Protein AF-A0ABD6DD91-F1 (afdb_monomer)

Sequence (145 aa):
MSDDEKTAEELLSQSKN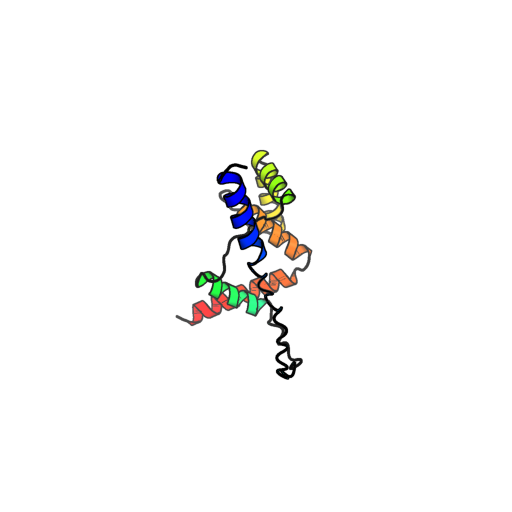QRRHNTDAPTTRDETDTDVDDTEETVDLAEAVAEVYDEIEAGETPSNLTLRDTDLAALFTGLERSGELAEIVEAAHNTLDRDGDPGSLTRATALRLLVRVGLGEVDESVIESAKDGKQQHLTKQASEF

Organism: NCBI:txid869891

Structure (mmCIF, N/CA/C/O backbone):
data_AF-A0ABD6DD91-F1
#
_entry.id   AF-A0ABD6DD91-F1
#
loop_
_atom_site.group_PDB
_atom_site.id
_atom_site.type_symbol
_atom_site.label_atom_id
_atom_site.label_alt_id
_atom_site.label_comp_id
_atom_site.label_asym_id
_atom_site.label_entity_id
_atom_site.label_seq_id
_atom_site.pdbx_PDB_ins_code
_atom_site.Cartn_x
_atom_site.Cartn_y
_atom_site.Cartn_z
_atom_site.occupancy
_atom_site.B_iso_or_equiv
_atom_site.auth_seq_id
_atom_site.auth_comp_id
_atom_site.auth_asym_id
_atom_site.auth_atom_id
_atom_site.pdbx_PDB_model_num
ATOM 1 N N . MET A 1 1 ? 64.409 -28.480 10.487 1.00 50.03 1 MET A N 1
ATOM 2 C CA . MET A 1 1 ? 63.130 -27.946 10.984 1.00 50.03 1 MET A CA 1
ATOM 3 C C . MET A 1 1 ? 63.427 -26.567 11.524 1.00 50.03 1 MET A C 1
ATOM 5 O O . MET A 1 1 ? 64.275 -26.458 12.403 1.00 50.03 1 MET A O 1
ATOM 9 N N . SER A 1 2 ? 62.879 -25.547 10.864 1.00 59.25 2 SER A N 1
ATOM 10 C CA . SER A 1 2 ? 63.072 -24.132 11.211 1.00 59.25 2 SER A CA 1
ATOM 11 C C . SER A 1 2 ? 62.195 -23.778 12.414 1.00 59.25 2 SER A C 1
ATOM 13 O O . SER A 1 2 ? 61.142 -24.392 12.592 1.00 59.25 2 SER A O 1
ATOM 15 N N . ASP A 1 3 ? 62.594 -22.792 13.215 1.00 60.03 3 ASP A N 1
ATOM 16 C CA . ASP A 1 3 ? 61.817 -22.312 14.370 1.00 60.03 3 ASP A CA 1
ATOM 17 C C . ASP A 1 3 ? 60.404 -21.822 13.978 1.00 60.03 3 ASP A C 1
ATOM 19 O O . ASP A 1 3 ? 59.466 -21.906 14.775 1.00 60.03 3 ASP A O 1
ATOM 23 N N . ASP A 1 4 ? 60.207 -21.433 12.714 1.00 61.69 4 ASP A N 1
ATOM 24 C CA . ASP A 1 4 ? 58.896 -21.064 12.160 1.00 61.69 4 ASP A CA 1
ATOM 25 C C . ASP A 1 4 ? 57.912 -22.247 12.098 1.00 61.69 4 ASP A C 1
ATOM 27 O O . ASP A 1 4 ? 56.711 -22.085 12.314 1.00 61.69 4 ASP A O 1
ATOM 31 N N . GLU A 1 5 ? 58.416 -23.459 11.849 1.00 59.94 5 GLU A N 1
ATOM 32 C CA . GLU A 1 5 ? 57.610 -24.684 11.740 1.00 59.94 5 GLU A CA 1
ATOM 33 C C . GLU A 1 5 ? 57.090 -25.115 13.119 1.00 59.94 5 GLU A C 1
ATOM 35 O O . GLU A 1 5 ? 55.916 -25.449 13.274 1.00 59.94 5 GLU A O 1
ATOM 40 N N . LYS A 1 6 ? 57.940 -24.995 14.149 1.00 60.16 6 LYS A N 1
ATOM 41 C CA . LYS A 1 6 ? 57.566 -25.230 15.552 1.00 60.16 6 LYS A CA 1
ATOM 42 C C . LYS A 1 6 ? 56.514 -24.239 16.043 1.00 60.16 6 LYS A C 1
ATOM 44 O O . LYS A 1 6 ? 55.582 -24.636 16.736 1.00 60.16 6 LYS A O 1
ATOM 49 N N . THR A 1 7 ? 56.639 -22.973 15.651 1.00 66.94 7 THR A N 1
ATOM 50 C CA . THR A 1 7 ? 55.714 -21.907 16.060 1.00 66.94 7 THR A CA 1
ATOM 51 C C . THR A 1 7 ? 54.324 -22.104 15.446 1.00 66.94 7 THR A C 1
ATOM 53 O O . THR A 1 7 ? 53.309 -21.933 16.122 1.00 66.94 7 THR A O 1
ATOM 56 N N . ALA A 1 8 ? 54.252 -22.528 14.181 1.00 65.56 8 ALA A N 1
ATOM 57 C CA . ALA A 1 8 ? 52.983 -22.828 13.519 1.00 65.56 8 ALA A CA 1
ATOM 58 C C . ALA A 1 8 ? 52.259 -24.031 14.154 1.00 65.56 8 ALA A C 1
ATOM 60 O O . ALA A 1 8 ? 51.039 -24.009 14.334 1.00 65.56 8 ALA A O 1
ATOM 61 N N . GLU A 1 9 ? 53.009 -25.067 14.529 1.00 62.28 9 GLU A N 1
ATOM 62 C CA . GLU A 1 9 ? 52.463 -26.273 15.155 1.00 62.28 9 GLU A CA 1
ATOM 63 C C . GLU A 1 9 ? 51.973 -26.003 16.591 1.00 62.28 9 GLU A C 1
ATOM 65 O O . GLU A 1 9 ? 50.916 -26.494 17.003 1.00 62.28 9 GLU A O 1
ATOM 70 N N . GLU A 1 10 ? 52.668 -25.126 17.320 1.00 63.00 10 GLU A N 1
ATOM 71 C CA . GLU A 1 10 ? 52.278 -24.673 18.656 1.00 63.00 10 GLU A CA 1
ATOM 72 C C . GLU A 1 10 ? 50.992 -23.821 18.621 1.00 63.00 10 GLU A C 1
ATOM 74 O O . GLU A 1 10 ? 50.064 -24.071 19.397 1.00 63.00 10 GLU A O 1
ATOM 79 N N . LEU A 1 11 ? 50.848 -22.913 17.648 1.00 65.44 11 LEU A N 1
ATOM 80 C CA . LEU A 1 11 ? 49.627 -22.112 17.461 1.00 65.44 11 LEU A CA 1
ATOM 81 C C . LEU A 1 11 ? 48.402 -22.973 17.108 1.00 65.44 11 LEU A C 1
ATOM 83 O O . LEU A 1 11 ? 47.327 -22.787 17.683 1.00 65.44 11 LEU A O 1
ATOM 87 N N . LEU A 1 12 ? 48.565 -23.972 16.235 1.00 63.31 12 LEU A N 1
ATOM 88 C CA . LEU A 1 12 ? 47.504 -24.929 15.883 1.00 63.31 12 LEU A CA 1
ATOM 89 C C . LEU A 1 12 ? 47.077 -25.802 17.074 1.00 63.31 12 LEU A C 1
ATOM 91 O O . LEU A 1 12 ? 45.910 -26.195 17.178 1.00 63.31 12 LEU A O 1
ATOM 95 N N . SER A 1 13 ? 48.006 -26.110 17.981 1.00 62.81 13 SER A N 1
ATOM 96 C CA . SER A 1 13 ? 47.713 -26.876 19.195 1.00 62.81 13 SER A CA 1
ATOM 97 C C . SER A 1 13 ? 46.951 -26.058 20.250 1.00 62.81 13 SER A C 1
ATOM 99 O O . SER A 1 13 ? 46.083 -26.609 20.935 1.00 62.81 13 SER A O 1
ATOM 101 N N . GLN A 1 14 ? 47.165 -24.737 20.315 1.00 60.81 14 GLN A N 1
ATOM 102 C CA . GLN A 1 14 ? 46.358 -23.838 21.150 1.00 60.81 14 GLN A CA 1
ATOM 103 C C . GLN A 1 14 ? 44.918 -23.714 20.633 1.00 60.81 14 GLN A C 1
ATOM 105 O O . GLN A 1 14 ? 43.976 -23.790 21.424 1.00 60.81 14 GLN A O 1
ATOM 110 N N . SER A 1 15 ? 44.717 -23.632 19.311 1.00 59.56 15 SER A N 1
ATOM 111 C CA . SER A 1 15 ? 43.374 -23.538 18.711 1.00 59.56 15 SER A CA 1
ATOM 112 C C . SER A 1 15 ? 42.523 -24.795 18.933 1.00 59.56 15 SER A C 1
ATOM 114 O O . SER A 1 15 ? 41.302 -24.709 19.034 1.00 59.56 15 SER A O 1
ATOM 116 N N . LYS A 1 16 ? 43.151 -25.974 19.053 1.00 59.34 16 LYS A N 1
ATOM 117 C CA . LYS A 1 16 ? 42.457 -27.250 19.316 1.00 59.34 16 LYS A CA 1
ATOM 118 C C . LYS A 1 16 ? 41.953 -27.400 20.759 1.00 59.34 16 LYS A C 1
ATOM 120 O O . LYS A 1 16 ? 41.089 -28.239 20.996 1.00 59.34 16 LYS A O 1
ATOM 125 N N . ASN A 1 17 ? 42.451 -26.594 21.703 1.00 54.41 17 ASN A N 1
ATOM 126 C CA . ASN A 1 17 ? 42.028 -26.611 23.110 1.00 54.41 17 ASN A CA 1
ATOM 127 C C . ASN A 1 17 ? 41.014 -25.517 23.468 1.00 54.41 17 ASN A C 1
ATOM 129 O O . ASN A 1 17 ? 40.512 -25.498 24.597 1.00 54.41 17 ASN A O 1
ATOM 133 N N . GLN A 1 18 ? 40.662 -24.636 22.526 1.00 55.31 18 GLN A N 1
ATOM 134 C CA . GLN A 1 18 ? 39.549 -23.716 22.713 1.00 55.31 18 GLN A CA 1
ATOM 135 C C . GLN A 1 18 ? 38.252 -24.509 22.563 1.00 55.31 18 GLN A C 1
ATOM 137 O O . GLN A 1 18 ? 37.703 -24.690 21.477 1.00 55.31 18 GLN A O 1
ATOM 142 N N . ARG A 1 19 ? 37.837 -25.085 23.697 1.00 54.44 19 ARG A N 1
ATOM 143 C CA . ARG A 1 19 ? 36.584 -25.808 23.880 1.00 54.44 19 ARG A CA 1
ATOM 144 C C . ARG A 1 19 ? 35.483 -25.040 23.167 1.00 54.44 19 ARG A C 1
ATOM 146 O O . ARG A 1 19 ? 35.276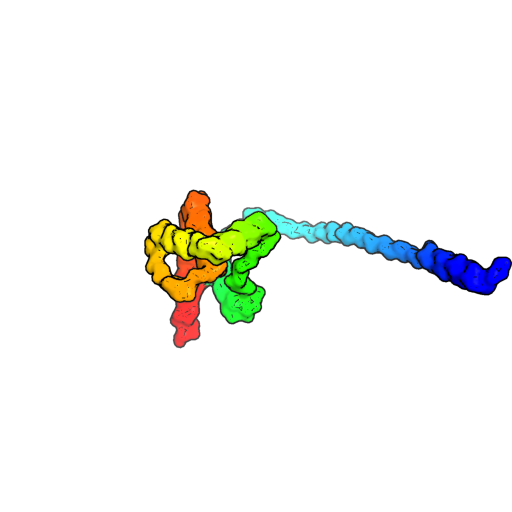 -23.857 23.431 1.00 54.44 19 ARG A O 1
ATOM 153 N N . ARG A 1 20 ? 34.779 -25.737 22.278 1.00 56.53 20 ARG A N 1
ATOM 154 C CA . ARG A 1 20 ? 33.462 -25.320 21.814 1.00 56.53 20 ARG A CA 1
ATOM 155 C C . ARG A 1 20 ? 32.674 -24.974 23.070 1.00 56.53 20 ARG A C 1
ATOM 157 O O . ARG A 1 20 ? 32.433 -25.857 23.892 1.00 56.53 20 ARG A O 1
ATOM 164 N N . HIS A 1 21 ? 32.347 -23.700 23.258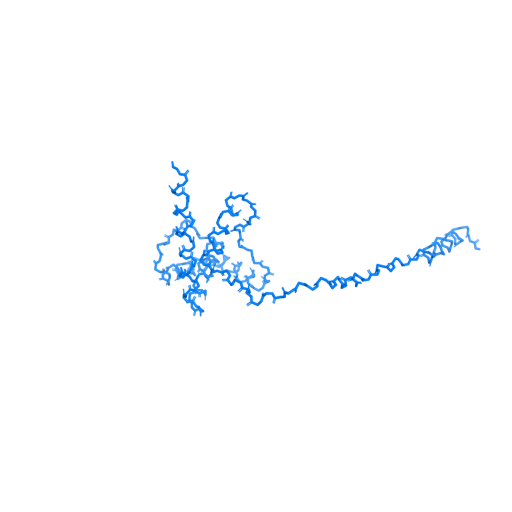 1.00 48.78 21 HIS A N 1
ATOM 165 C CA . HIS A 1 21 ? 31.215 -23.378 24.101 1.00 48.78 21 HIS A CA 1
ATOM 166 C C . HIS A 1 21 ? 30.042 -24.076 23.426 1.00 48.78 21 HIS A C 1
ATOM 168 O O . HIS A 1 21 ? 29.571 -23.652 22.374 1.00 48.78 21 HIS A O 1
ATOM 174 N N . ASN A 1 22 ? 29.659 -25.220 23.988 1.00 52.06 22 ASN A N 1
ATOM 175 C CA . ASN A 1 22 ? 28.300 -25.688 23.882 1.00 52.06 22 ASN A CA 1
ATOM 176 C C 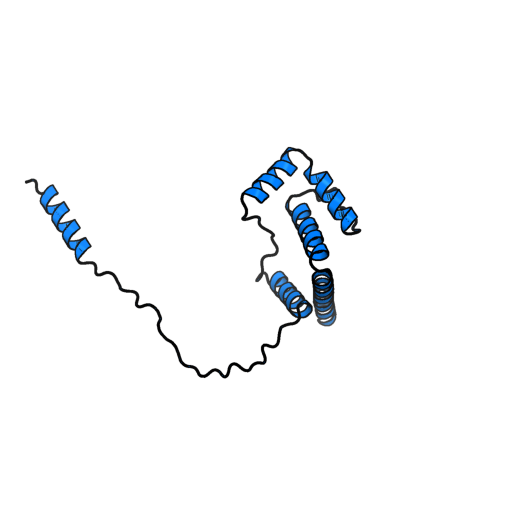. ASN A 1 22 ? 27.488 -24.553 24.502 1.00 52.06 22 ASN A C 1
ATOM 178 O O . ASN A 1 22 ? 27.455 -24.397 25.720 1.00 52.06 22 ASN A O 1
ATOM 182 N N . THR A 1 23 ? 26.950 -23.669 23.671 1.00 49.62 23 THR A N 1
ATOM 183 C CA . THR A 1 23 ? 25.724 -22.993 24.048 1.00 49.62 23 THR A CA 1
ATOM 184 C C . THR A 1 23 ? 24.703 -24.110 24.142 1.00 49.62 23 THR A C 1
ATOM 186 O O . THR A 1 23 ? 24.241 -24.634 23.129 1.00 49.62 23 THR A O 1
ATOM 189 N N . ASP A 1 24 ? 24.460 -24.553 25.373 1.00 42.84 24 ASP A N 1
ATOM 190 C CA . ASP A 1 24 ? 23.283 -25.333 25.700 1.00 42.84 24 ASP A CA 1
ATOM 191 C C . ASP A 1 24 ? 22.086 -24.605 25.081 1.00 42.84 24 ASP A C 1
ATOM 193 O O . ASP A 1 24 ? 21.907 -23.397 25.264 1.00 42.84 24 ASP A O 1
ATOM 197 N N . ALA A 1 25 ? 21.317 -25.326 24.266 1.00 48.62 25 ALA A N 1
ATOM 198 C CA . ALA A 1 25 ? 20.024 -24.847 23.812 1.00 48.62 25 ALA A CA 1
ATOM 199 C C . ALA A 1 25 ? 19.232 -24.392 25.050 1.00 48.62 25 ALA A C 1
ATOM 201 O O . ALA A 1 25 ? 19.275 -25.101 26.063 1.00 48.62 25 ALA A O 1
ATOM 202 N N . PRO A 1 26 ? 18.505 -23.261 25.017 1.00 43.09 26 PRO A N 1
ATOM 203 C CA . PRO A 1 26 ? 17.614 -22.923 26.108 1.00 43.09 26 PRO A CA 1
ATOM 204 C C . PRO A 1 26 ? 16.425 -23.890 26.056 1.00 43.09 26 PRO A C 1
ATOM 206 O O . PRO A 1 26 ? 15.366 -23.599 25.517 1.00 43.09 26 PRO A O 1
ATOM 209 N N . THR A 1 27 ? 16.617 -25.082 26.612 1.00 48.09 27 THR A N 1
ATOM 210 C CA . THR A 1 27 ? 15.552 -25.892 27.194 1.00 48.09 27 THR A CA 1
ATOM 211 C C . THR A 1 27 ? 15.352 -25.390 28.614 1.00 48.09 27 THR A C 1
ATOM 213 O O . THR A 1 27 ? 15.727 -26.039 29.584 1.00 48.09 27 THR A O 1
ATOM 216 N N . THR A 1 28 ? 14.740 -24.218 28.718 1.00 39.78 28 THR A N 1
ATOM 217 C CA . THR A 1 28 ? 13.896 -23.906 29.864 1.00 39.78 28 THR A CA 1
ATOM 218 C C . THR A 1 28 ? 12.486 -23.864 29.302 1.00 39.78 28 THR A C 1
ATOM 220 O O . THR A 1 28 ? 11.990 -22.834 28.861 1.00 39.78 28 THR A O 1
ATOM 223 N N . ARG A 1 29 ? 11.877 -25.055 29.246 1.00 47.47 29 ARG A N 1
ATOM 224 C CA . ARG A 1 29 ? 10.449 -25.173 29.520 1.00 47.47 29 ARG A CA 1
ATOM 225 C C . ARG A 1 29 ? 10.298 -24.652 30.940 1.00 47.47 29 ARG A C 1
ATOM 227 O O . ARG A 1 29 ? 10.572 -25.385 31.885 1.00 47.47 29 ARG A O 1
ATOM 234 N N . ASP A 1 30 ? 10.015 -23.365 31.060 1.00 33.72 30 ASP A N 1
ATOM 235 C CA . ASP A 1 30 ? 9.332 -22.891 32.244 1.00 33.72 30 ASP A CA 1
ATOM 236 C C . ASP A 1 30 ? 7.892 -23.344 32.038 1.00 33.72 30 ASP A C 1
ATOM 238 O O . ASP A 1 30 ? 7.171 -22.840 31.176 1.00 33.72 30 ASP A O 1
ATOM 242 N N . GLU A 1 31 ? 7.538 -24.421 32.729 1.00 45.81 31 GLU A N 1
ATOM 243 C CA . GLU A 1 31 ? 6.160 -24.820 32.967 1.00 45.81 31 GLU A CA 1
ATOM 244 C C . GLU A 1 31 ? 5.545 -23.764 33.895 1.00 45.81 31 GLU A C 1
ATOM 246 O O . GLU A 1 31 ? 5.222 -24.029 35.050 1.00 45.81 31 GLU A O 1
ATOM 251 N N . THR A 1 32 ? 5.402 -22.531 33.406 1.00 37.12 32 THR A N 1
ATOM 252 C CA . THR A 1 32 ? 4.277 -21.724 33.841 1.00 37.12 32 THR A CA 1
ATOM 253 C C . THR A 1 32 ? 3.084 -22.325 33.136 1.00 37.12 32 THR A C 1
ATOM 255 O O . THR A 1 32 ? 2.912 -22.179 31.926 1.00 37.12 32 THR A O 1
ATOM 258 N N . ASP A 1 33 ? 2.332 -23.073 33.930 1.00 42.28 33 ASP A N 1
ATOM 259 C CA . ASP A 1 33 ? 0.906 -23.336 33.811 1.00 42.28 33 ASP A CA 1
ATOM 260 C C . ASP A 1 33 ? 0.186 -21.983 33.644 1.00 42.28 33 ASP A C 1
ATOM 262 O O . ASP A 1 33 ? -0.455 -21.456 34.550 1.00 42.28 33 ASP A O 1
ATOM 266 N N . THR A 1 34 ? 0.421 -21.323 32.513 1.00 43.84 34 THR A N 1
ATOM 267 C CA . THR A 1 34 ? -0.460 -20.290 32.019 1.00 43.84 34 THR A CA 1
ATOM 268 C C . THR A 1 34 ? -1.567 -21.105 31.406 1.00 43.84 34 THR A C 1
ATOM 270 O O . THR A 1 34 ? -1.395 -21.658 30.317 1.00 43.84 34 THR A O 1
ATOM 273 N N . ASP A 1 35 ? -2.652 -21.250 32.166 1.00 40.50 35 ASP A N 1
ATOM 274 C CA . ASP A 1 35 ? -3.977 -21.429 31.601 1.00 40.50 35 ASP A CA 1
ATOM 275 C C . ASP A 1 35 ? -3.985 -20.654 30.282 1.00 40.50 35 ASP A C 1
ATOM 277 O O . ASP A 1 35 ? -3.912 -19.422 30.275 1.00 40.50 35 ASP A O 1
ATOM 281 N N . VAL A 1 36 ? -3.941 -21.380 29.162 1.00 49.00 36 VAL A N 1
ATOM 282 C CA . VAL A 1 36 ? -4.319 -20.809 27.879 1.00 49.00 36 VAL A CA 1
ATOM 283 C C . VAL A 1 36 ? -5.795 -20.545 28.082 1.00 49.00 36 VAL A C 1
ATOM 285 O O . VAL A 1 36 ? -6.629 -21.433 27.918 1.00 49.00 36 VAL A O 1
ATOM 288 N N . ASP A 1 37 ? -6.082 -19.362 28.614 1.00 41.19 37 ASP A N 1
ATOM 289 C CA . ASP A 1 37 ? -7.395 -18.774 28.560 1.00 41.19 37 ASP A CA 1
ATOM 290 C C . ASP A 1 37 ? -7.704 -18.765 27.069 1.00 41.19 37 ASP A C 1
ATOM 292 O O . ASP A 1 37 ? -7.084 -18.038 26.292 1.00 41.19 37 ASP A O 1
ATOM 296 N N . ASP A 1 38 ? -8.592 -19.667 26.655 1.00 44.94 38 ASP A N 1
ATOM 297 C CA . ASP A 1 38 ? -9.133 -19.827 25.299 1.00 44.94 38 ASP A CA 1
ATOM 298 C C . ASP A 1 38 ? -9.996 -18.595 24.918 1.00 44.94 38 ASP A C 1
ATOM 300 O O . ASP A 1 38 ? -11.006 -18.676 24.219 1.00 44.94 38 ASP A O 1
ATOM 304 N N . THR A 1 39 ? -9.608 -17.426 25.419 1.00 50.84 39 THR A N 1
ATOM 305 C CA . THR A 1 39 ? -10.021 -16.095 25.027 1.00 50.84 39 THR A CA 1
ATOM 306 C C . THR A 1 39 ? -8.811 -15.426 24.379 1.00 50.84 39 THR A C 1
ATOM 308 O O . THR A 1 39 ? -8.287 -14.429 24.876 1.00 50.84 39 THR A O 1
ATOM 311 N N . GLU A 1 40 ? -8.339 -15.967 23.252 1.00 53.41 40 GLU A N 1
ATOM 312 C CA . GLU A 1 40 ? -7.692 -15.102 22.268 1.00 53.41 40 GLU A CA 1
ATOM 313 C C . GLU A 1 40 ? -8.759 -14.080 21.864 1.00 53.41 40 GLU A C 1
ATOM 315 O O . GLU A 1 40 ? -9.636 -14.353 21.044 1.00 53.41 40 GLU A O 1
ATOM 320 N N . GLU A 1 41 ? -8.757 -12.927 22.532 1.00 55.72 41 GLU A N 1
ATOM 321 C CA . GLU A 1 41 ? -9.495 -11.752 22.102 1.00 55.72 41 GLU A CA 1
ATOM 322 C C . GLU A 1 41 ? -8.897 -11.391 20.742 1.00 55.72 41 GLU A C 1
ATOM 324 O O . GLU A 1 41 ? -7.832 -10.785 20.642 1.00 55.72 41 GLU A O 1
ATOM 329 N N . THR A 1 42 ? -9.498 -11.925 19.677 1.00 68.38 42 THR A N 1
ATOM 330 C CA . THR A 1 42 ? -9.064 -11.653 18.314 1.00 68.38 42 THR A CA 1
ATOM 331 C C . THR A 1 42 ? -9.239 -10.159 18.105 1.00 68.38 42 THR A C 1
ATOM 333 O O . THR A 1 42 ? -10.373 -9.701 17.961 1.00 68.38 42 THR A O 1
ATOM 336 N N . VAL A 1 43 ? -8.134 -9.414 18.157 1.00 79.31 43 VAL A N 1
ATOM 337 C CA . VAL A 1 43 ? -8.136 -7.964 17.955 1.00 79.31 43 VAL A CA 1
ATOM 338 C C . VAL A 1 43 ? -8.798 -7.680 16.613 1.00 79.31 43 VAL A C 1
ATOM 340 O O . VAL A 1 43 ? -8.431 -8.272 15.591 1.00 79.31 43 VAL A O 1
ATOM 343 N N . ASP A 1 44 ? -9.808 -6.815 16.625 1.00 93.12 44 ASP A N 1
ATOM 344 C CA . ASP A 1 44 ? -10.509 -6.429 15.408 1.00 93.12 44 ASP A CA 1
ATOM 345 C C . ASP A 1 44 ? -9.542 -5.708 14.459 1.00 93.12 44 ASP A C 1
ATOM 347 O O . ASP A 1 44 ? -8.711 -4.898 14.876 1.00 93.12 44 ASP A O 1
ATOM 351 N N . LEU A 1 45 ? -9.634 -5.989 13.156 1.00 94.50 45 LEU A N 1
ATOM 352 C CA . LEU A 1 45 ? -8.706 -5.412 12.183 1.00 94.50 45 LEU A CA 1
ATOM 353 C C . LEU A 1 45 ? -8.780 -3.876 12.158 1.00 94.50 45 LEU A C 1
ATOM 355 O O . LEU A 1 45 ? -7.757 -3.231 11.931 1.00 94.50 45 LEU A O 1
ATOM 359 N N . ALA A 1 46 ? -9.954 -3.276 12.376 1.00 95.06 46 ALA A N 1
ATOM 360 C CA . ALA A 1 46 ? -10.075 -1.823 12.412 1.00 95.06 46 ALA A CA 1
ATOM 361 C C . ALA A 1 46 ? -9.350 -1.235 13.631 1.00 95.06 46 ALA A C 1
ATOM 363 O O . ALA A 1 46 ? -8.638 -0.242 13.484 1.00 95.06 46 ALA A O 1
ATOM 364 N N . GLU A 1 47 ? -9.470 -1.874 14.796 1.00 94.19 47 GLU A N 1
ATOM 365 C CA . GLU A 1 47 ? -8.765 -1.477 16.020 1.00 94.19 47 GLU A CA 1
ATOM 366 C C . GLU A 1 47 ? -7.247 -1.584 15.841 1.00 94.19 47 GLU A C 1
ATOM 368 O O . GLU A 1 47 ? -6.536 -0.594 16.015 1.00 94.19 47 GLU A O 1
ATOM 373 N N . ALA A 1 48 ? -6.761 -2.726 15.343 1.00 95.56 48 ALA A N 1
ATOM 374 C CA . ALA A 1 48 ? -5.342 -2.919 15.050 1.00 95.56 48 ALA A CA 1
ATOM 375 C C . ALA A 1 48 ? -4.802 -1.873 14.053 1.00 95.56 48 ALA A C 1
ATOM 377 O O . ALA A 1 48 ? -3.691 -1.366 14.198 1.00 95.56 48 ALA A O 1
ATOM 378 N N . VAL A 1 49 ? -5.583 -1.511 13.027 1.00 96.25 49 VAL A N 1
ATOM 379 C CA . VAL A 1 49 ? -5.197 -0.459 12.071 1.00 96.25 49 VAL A CA 1
ATOM 380 C C . VAL A 1 49 ? -5.142 0.920 12.735 1.00 96.25 49 VAL A C 1
ATOM 382 O O . VAL A 1 49 ? -4.258 1.707 12.394 1.00 96.25 49 VAL A O 1
ATOM 385 N N . ALA A 1 50 ? -6.064 1.233 13.648 1.00 95.19 50 ALA A N 1
ATOM 386 C CA . ALA A 1 50 ? -6.067 2.499 14.376 1.00 95.19 50 ALA A CA 1
ATOM 387 C C . ALA A 1 50 ? -4.830 2.633 15.280 1.00 95.19 50 ALA A C 1
ATOM 389 O O . ALA A 1 50 ? -4.163 3.663 15.239 1.00 95.19 50 ALA A O 1
ATOM 390 N N . GLU A 1 51 ? -4.470 1.580 16.014 1.00 94.50 51 GLU A N 1
ATOM 391 C CA . GLU A 1 51 ? -3.262 1.553 16.853 1.00 94.50 51 GLU A CA 1
ATOM 392 C C . GLU A 1 51 ? -1.984 1.756 16.031 1.00 94.50 51 GLU A C 1
ATOM 394 O O . GLU A 1 51 ? -1.129 2.569 16.380 1.00 94.50 51 GLU A O 1
ATOM 399 N N . VAL A 1 52 ? -1.877 1.099 14.872 1.00 95.56 52 VAL A N 1
ATOM 400 C CA . VAL A 1 52 ? -0.715 1.266 13.985 1.00 95.56 52 VAL A CA 1
ATOM 401 C C . VAL A 1 52 ? -0.598 2.703 13.456 1.00 95.56 52 VAL A C 1
ATOM 403 O O . VAL A 1 52 ? 0.513 3.164 13.185 1.00 95.56 52 VAL A O 1
ATOM 406 N N . TYR A 1 53 ? -1.699 3.452 13.315 1.00 95.75 53 TYR A N 1
ATOM 407 C CA . TYR A 1 53 ? -1.605 4.879 12.987 1.00 95.75 53 TYR A CA 1
ATOM 408 C C . TYR A 1 53 ? -0.927 5.683 14.104 1.00 95.75 53 TYR A C 1
ATOM 410 O O . TYR A 1 53 ? -0.059 6.502 13.790 1.00 95.75 53 TYR A O 1
ATOM 418 N N . ASP A 1 54 ? -1.255 5.415 15.371 1.00 93.62 54 ASP A N 1
ATOM 419 C CA . ASP A 1 54 ? -0.600 6.042 16.526 1.00 93.62 54 ASP A CA 1
ATOM 420 C C . ASP A 1 54 ? 0.904 5.705 16.557 1.00 93.62 54 ASP A C 1
ATOM 422 O O . ASP A 1 54 ? 1.745 6.595 16.706 1.00 93.62 54 ASP A O 1
ATOM 426 N N . GLU A 1 55 ? 1.272 4.440 16.326 1.00 95.06 55 GLU A N 1
ATOM 427 C CA . GLU A 1 55 ? 2.677 4.005 16.264 1.00 95.06 55 GLU A CA 1
ATOM 428 C C . GLU A 1 55 ? 3.457 4.673 15.122 1.00 95.06 55 GLU A C 1
ATOM 430 O O . GLU A 1 55 ? 4.623 5.049 15.279 1.00 95.06 55 GLU A O 1
ATOM 435 N N . ILE A 1 56 ? 2.836 4.826 13.947 1.00 95.19 56 ILE A N 1
ATOM 436 C CA . ILE A 1 56 ? 3.448 5.522 12.808 1.00 95.19 56 ILE A CA 1
ATOM 437 C C . ILE A 1 56 ? 3.693 6.995 13.156 1.00 95.19 56 ILE A C 1
ATOM 439 O O . ILE A 1 56 ? 4.751 7.530 12.817 1.00 95.19 56 ILE A O 1
ATOM 443 N N . GLU A 1 57 ? 2.749 7.658 13.829 1.00 92.25 57 GLU A N 1
ATOM 444 C CA . GLU A 1 57 ? 2.896 9.050 14.275 1.00 92.25 57 GLU A CA 1
ATOM 445 C C . GLU A 1 57 ? 3.975 9.199 15.359 1.00 92.25 57 GLU A C 1
ATOM 447 O O . GLU A 1 57 ? 4.747 10.163 15.331 1.00 92.25 57 GLU A O 1
ATOM 452 N N . ALA A 1 58 ? 4.099 8.212 16.251 1.00 93.62 58 ALA A N 1
ATOM 453 C CA . ALA A 1 58 ? 5.176 8.114 17.235 1.00 93.62 58 ALA A CA 1
ATOM 454 C C . ALA A 1 58 ? 6.546 7.762 16.613 1.00 93.62 58 ALA A C 1
ATOM 456 O O . ALA A 1 58 ? 7.587 7.923 17.256 1.00 93.62 58 ALA A O 1
ATOM 457 N N . GLY A 1 59 ? 6.572 7.324 15.349 1.00 93.88 59 GLY A N 1
ATOM 458 C CA . GLY A 1 59 ? 7.781 6.894 14.643 1.00 93.88 59 GLY A CA 1
ATOM 459 C C . GLY A 1 59 ? 8.264 5.493 15.031 1.00 93.88 59 GLY A C 1
ATOM 460 O O . GLY A 1 59 ? 9.409 5.140 14.743 1.00 93.88 59 GLY A O 1
ATOM 461 N N . GLU A 1 60 ? 7.407 4.706 15.676 1.00 94.31 60 GLU A N 1
ATOM 462 C CA . GLU A 1 60 ? 7.679 3.340 16.128 1.00 94.31 60 GLU A CA 1
ATOM 463 C C . GLU A 1 60 ? 7.528 2.333 14.981 1.00 94.31 60 GLU A C 1
ATOM 465 O O . GLU A 1 60 ? 8.305 1.378 14.889 1.00 94.31 60 GLU A O 1
ATOM 470 N N . THR A 1 61 ? 6.624 2.619 14.037 1.00 93.12 61 THR A N 1
ATOM 471 C CA . THR A 1 61 ? 6.372 1.778 12.860 1.00 93.12 61 THR A CA 1
ATOM 472 C C . THR A 1 61 ? 6.751 2.491 11.547 1.00 93.12 61 THR A C 1
ATOM 474 O O . THR A 1 61 ? 6.295 3.606 11.274 1.00 93.12 61 THR A O 1
ATOM 477 N N . PRO A 1 62 ? 7.594 1.885 10.678 1.00 88.50 62 PRO A N 1
ATOM 478 C CA . PRO A 1 62 ? 7.962 2.476 9.395 1.00 88.50 62 PRO A CA 1
ATOM 479 C C . PRO A 1 62 ? 6.806 2.414 8.388 1.00 88.50 62 PRO A C 1
ATOM 481 O O . PRO A 1 62 ? 6.153 1.390 8.221 1.00 88.50 62 PRO A O 1
ATOM 484 N N . SER A 1 63 ? 6.620 3.487 7.619 1.00 85.62 63 SER A N 1
ATOM 485 C CA . SER A 1 63 ? 5.532 3.617 6.634 1.00 85.62 63 SER A CA 1
ATOM 486 C C . SER A 1 63 ? 5.951 3.356 5.179 1.00 85.62 63 SER A C 1
ATOM 488 O O . SER A 1 63 ? 5.195 3.632 4.243 1.00 85.62 63 SER A O 1
ATOM 490 N N . ASN A 1 64 ? 7.168 2.847 4.954 1.00 86.94 64 ASN A N 1
ATOM 491 C CA . ASN A 1 64 ? 7.673 2.566 3.610 1.00 86.94 64 ASN A CA 1
ATOM 492 C C . ASN A 1 64 ? 7.297 1.153 3.133 1.00 86.94 64 ASN A C 1
ATOM 494 O O . ASN A 1 64 ? 7.238 0.204 3.907 1.00 86.94 64 ASN A O 1
ATOM 498 N N . LEU A 1 65 ? 7.071 1.014 1.825 1.00 81.94 65 LEU A N 1
ATOM 499 C CA . LEU A 1 65 ? 6.878 -0.281 1.178 1.00 81.94 65 LEU A CA 1
ATOM 500 C C . LEU A 1 65 ? 8.149 -0.637 0.406 1.00 81.94 65 LEU A C 1
ATOM 502 O O . LEU A 1 65 ? 8.576 0.116 -0.472 1.00 81.94 65 LEU A O 1
ATOM 506 N N . THR A 1 66 ? 8.756 -1.779 0.726 1.00 82.81 66 THR A N 1
ATOM 507 C CA . THR A 1 66 ? 9.991 -2.247 0.082 1.00 82.81 66 THR A CA 1
ATOM 508 C C . THR A 1 66 ? 9.756 -3.551 -0.676 1.00 82.81 66 THR A C 1
ATOM 510 O O . THR A 1 66 ? 9.034 -4.434 -0.222 1.00 82.81 66 THR A O 1
ATOM 513 N N . LEU A 1 67 ? 10.369 -3.677 -1.857 1.00 80.50 67 LEU A N 1
ATOM 514 C CA . LEU A 1 67 ? 10.387 -4.922 -2.623 1.00 80.50 67 LEU A CA 1
ATOM 515 C C . LEU A 1 67 ? 11.640 -5.711 -2.245 1.00 80.50 67 LEU A C 1
ATOM 517 O O . LEU A 1 67 ? 12.754 -5.273 -2.532 1.00 80.50 67 LEU A O 1
ATOM 521 N N . ARG A 1 68 ? 11.460 -6.877 -1.622 1.00 87.75 68 ARG A N 1
ATOM 522 C CA . ARG A 1 68 ? 12.554 -7.830 -1.355 1.00 87.75 68 ARG A CA 1
ATOM 523 C C . ARG A 1 68 ? 12.603 -8.980 -2.368 1.00 87.75 68 ARG A C 1
ATOM 525 O O . ARG A 1 68 ? 13.491 -9.825 -2.308 1.00 87.75 68 ARG A O 1
ATOM 532 N N . ASP A 1 69 ? 11.656 -8.991 -3.295 1.00 92.94 69 ASP A N 1
ATOM 533 C CA . ASP A 1 69 ? 11.549 -9.968 -4.366 1.00 92.94 69 ASP A CA 1
ATOM 534 C C . ASP A 1 69 ? 12.325 -9.490 -5.603 1.00 92.94 69 ASP A C 1
ATOM 536 O O . ASP A 1 69 ? 12.156 -8.355 -6.058 1.00 92.94 69 ASP A O 1
ATOM 540 N N . THR A 1 70 ? 13.210 -10.347 -6.119 1.00 94.81 70 THR A N 1
ATOM 541 C CA . THR A 1 70 ? 14.100 -9.988 -7.236 1.00 94.81 70 THR A CA 1
ATOM 542 C C . THR A 1 70 ? 13.335 -9.854 -8.549 1.00 94.81 70 THR A C 1
ATOM 544 O O . THR A 1 70 ? 13.642 -8.956 -9.337 1.00 94.81 70 THR A O 1
ATOM 547 N N . ASP A 1 71 ? 12.321 -10.686 -8.768 1.00 95.50 71 ASP A N 1
ATOM 548 C CA . ASP A 1 71 ? 11.554 -10.704 -10.009 1.00 95.50 71 ASP A CA 1
ATOM 549 C C . ASP A 1 71 ? 10.627 -9.488 -10.080 1.00 95.50 71 ASP A C 1
ATOM 551 O O . ASP A 1 71 ? 10.598 -8.785 -11.093 1.00 95.50 71 ASP A O 1
ATOM 555 N N . LEU A 1 72 ? 9.960 -9.142 -8.975 1.00 93.44 72 LEU A N 1
ATOM 556 C CA . LEU A 1 72 ? 9.191 -7.901 -8.877 1.00 93.44 72 LEU A CA 1
ATOM 557 C C . LEU A 1 72 ? 10.096 -6.674 -8.980 1.00 93.44 72 LEU A C 1
ATOM 559 O O . LEU A 1 72 ? 9.759 -5.720 -9.682 1.00 93.44 72 LEU A O 1
ATOM 563 N N . ALA A 1 73 ? 11.265 -6.679 -8.336 1.00 93.50 73 ALA A N 1
ATOM 564 C CA . ALA A 1 73 ? 12.209 -5.574 -8.471 1.00 93.50 73 ALA A CA 1
ATOM 565 C C . ALA A 1 73 ? 12.650 -5.378 -9.932 1.00 93.50 73 ALA A C 1
ATOM 567 O O . ALA A 1 73 ? 12.729 -4.236 -10.400 1.00 93.50 73 ALA A O 1
ATOM 568 N N . ALA A 1 74 ? 12.900 -6.468 -10.664 1.00 95.75 74 ALA A N 1
ATOM 569 C CA . ALA A 1 74 ? 13.232 -6.430 -12.084 1.00 95.75 74 ALA A CA 1
ATOM 570 C C . ALA A 1 74 ? 12.059 -5.917 -12.930 1.00 95.75 74 ALA A C 1
ATOM 572 O O . ALA A 1 74 ? 12.261 -5.016 -13.744 1.00 95.75 74 ALA A O 1
ATOM 573 N N . LEU A 1 75 ? 10.841 -6.415 -12.693 1.00 95.31 75 LEU A N 1
ATOM 574 C CA . LEU A 1 75 ? 9.627 -5.985 -13.389 1.00 95.31 75 LEU A CA 1
ATOM 575 C C . LEU A 1 75 ? 9.384 -4.482 -13.223 1.00 95.31 75 LEU A C 1
ATOM 577 O O . LEU A 1 75 ? 9.298 -3.767 -14.217 1.00 95.31 75 LEU A O 1
ATOM 581 N N . PHE A 1 76 ? 9.344 -3.978 -11.987 1.00 93.94 76 PHE A N 1
ATOM 582 C CA . PHE A 1 76 ? 9.109 -2.553 -11.730 1.00 93.94 76 PHE A CA 1
ATOM 583 C C . PHE A 1 76 ? 10.222 -1.674 -12.300 1.00 93.94 76 PHE A C 1
ATOM 585 O O . PHE A 1 76 ? 9.952 -0.607 -12.844 1.00 93.94 76 PHE A O 1
ATOM 592 N N . THR A 1 77 ? 11.471 -2.140 -12.253 1.00 94.31 77 THR A N 1
ATOM 593 C CA . THR A 1 77 ? 12.581 -1.435 -12.907 1.00 94.31 77 THR A CA 1
ATOM 594 C C . THR A 1 77 ? 12.433 -1.438 -14.436 1.00 94.31 77 THR A C 1
ATOM 596 O O . THR A 1 77 ? 12.790 -0.459 -15.090 1.00 94.31 77 THR A O 1
ATOM 599 N N . GLY A 1 78 ? 11.908 -2.513 -15.027 1.00 95.88 78 GLY A N 1
ATOM 600 C CA . GLY A 1 78 ? 11.600 -2.600 -16.455 1.00 95.88 78 GLY A CA 1
ATOM 601 C C . GLY A 1 78 ? 10.467 -1.663 -16.875 1.00 95.88 78 GLY A C 1
ATOM 602 O O . GLY A 1 78 ? 10.615 -0.938 -17.858 1.00 95.88 78 GLY A O 1
ATOM 603 N N . LEU A 1 79 ? 9.381 -1.613 -16.100 1.00 95.50 79 LEU A N 1
ATOM 604 C CA . LEU A 1 79 ? 8.242 -0.712 -16.318 1.00 95.50 79 LEU A CA 1
ATOM 605 C C . LEU A 1 79 ? 8.656 0.765 -16.251 1.00 95.50 79 LEU A C 1
ATOM 607 O O . LEU A 1 79 ? 8.225 1.578 -17.062 1.00 95.50 79 LEU A O 1
ATOM 611 N N . GLU A 1 80 ? 9.542 1.123 -15.322 1.00 92.81 80 GLU A N 1
ATOM 612 C CA . GLU A 1 80 ? 10.094 2.481 -15.246 1.00 92.81 80 GLU A CA 1
ATOM 613 C C . GLU A 1 80 ? 10.934 2.834 -16.471 1.00 92.81 80 GLU A C 1
ATOM 615 O O . GLU A 1 80 ? 10.807 3.921 -17.028 1.00 92.81 80 GLU A O 1
ATOM 620 N N . ARG A 1 81 ? 11.808 1.918 -16.899 1.00 95.00 81 ARG A N 1
ATOM 621 C CA . ARG A 1 81 ? 12.722 2.155 -18.025 1.00 95.00 81 ARG A CA 1
ATOM 622 C C . ARG A 1 81 ? 12.013 2.197 -19.375 1.00 95.00 81 ARG A C 1
ATOM 624 O O . ARG A 1 81 ? 12.503 2.865 -20.280 1.00 95.00 81 ARG A O 1
ATOM 631 N N . SER A 1 82 ? 10.912 1.466 -19.515 1.00 96.00 82 SER A N 1
ATOM 632 C CA . SER A 1 82 ? 10.072 1.458 -20.719 1.00 96.00 82 SER A CA 1
ATOM 633 C C . SER A 1 82 ? 9.081 2.624 -20.761 1.00 96.00 82 SER A C 1
ATOM 635 O O . SER A 1 82 ? 8.615 2.972 -21.839 1.00 96.00 82 SER A O 1
ATOM 637 N N . GLY A 1 83 ? 8.784 3.250 -19.617 1.00 91.75 83 GLY A N 1
ATOM 638 C CA . GLY A 1 83 ? 7.747 4.278 -19.496 1.00 91.75 83 GLY A CA 1
ATOM 639 C C . GLY A 1 83 ? 6.340 3.716 -19.264 1.00 91.75 83 GLY A C 1
ATOM 640 O O . GLY A 1 83 ? 5.430 4.481 -18.954 1.00 91.75 83 GLY A O 1
ATOM 641 N N . GLU A 1 84 ? 6.166 2.394 -19.321 1.00 94.69 84 GLU A N 1
ATOM 642 C CA . GLU A 1 84 ? 4.877 1.708 -19.147 1.00 94.69 84 GLU A CA 1
ATOM 643 C C . GLU A 1 84 ? 4.349 1.780 -17.705 1.00 94.69 84 GLU A C 1
ATOM 645 O O . GLU A 1 84 ? 3.167 1.549 -17.456 1.00 94.69 84 GLU A O 1
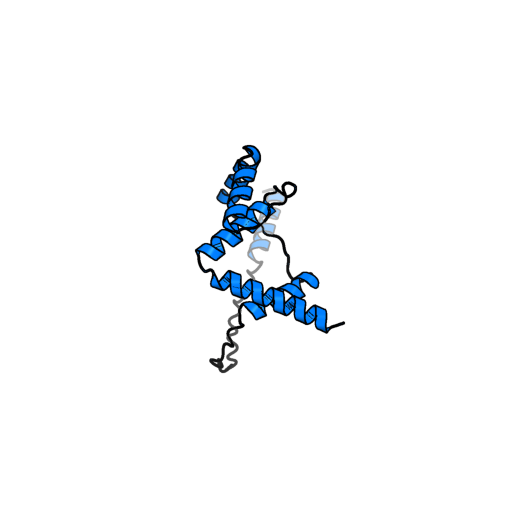ATOM 650 N N . LEU A 1 85 ? 5.189 2.156 -16.729 1.00 93.88 85 LEU A N 1
ATOM 651 C CA . LEU A 1 85 ? 4.738 2.349 -15.346 1.00 93.88 85 LEU A CA 1
ATOM 652 C C . LEU A 1 85 ? 3.590 3.370 -15.246 1.00 93.88 85 LEU A C 1
ATOM 654 O O . LEU A 1 85 ? 2.709 3.211 -14.402 1.00 93.88 85 LEU A O 1
ATOM 658 N N . ALA A 1 86 ? 3.592 4.402 -16.095 1.00 91.44 86 ALA A N 1
ATOM 659 C CA . ALA A 1 86 ? 2.554 5.428 -16.088 1.00 91.44 86 ALA A CA 1
ATOM 660 C C . ALA A 1 86 ? 1.173 4.855 -16.434 1.00 91.44 86 ALA A C 1
ATOM 662 O O . ALA A 1 86 ? 0.201 5.144 -15.739 1.00 91.44 86 ALA A O 1
ATOM 663 N N . GLU A 1 87 ? 1.114 3.982 -17.439 1.00 92.12 87 GLU A N 1
ATOM 664 C CA . GLU A 1 87 ? -0.118 3.318 -17.876 1.00 92.12 87 GLU A CA 1
ATOM 665 C C . GLU A 1 87 ? -0.667 2.397 -16.780 1.00 92.12 87 GLU A C 1
ATOM 667 O O . GLU A 1 87 ? -1.867 2.371 -16.518 1.00 92.12 87 GLU A O 1
ATOM 672 N N . ILE A 1 88 ? 0.219 1.688 -16.073 1.00 93.94 88 ILE A N 1
ATOM 673 C CA . ILE A 1 88 ? -0.167 0.841 -14.937 1.00 93.94 88 ILE A CA 1
ATOM 674 C C . ILE A 1 88 ? -0.729 1.674 -13.779 1.00 93.94 88 ILE A C 1
ATOM 676 O O . ILE A 1 88 ? -1.721 1.284 -13.161 1.00 93.94 88 ILE A O 1
ATOM 680 N N . VAL A 1 89 ? -0.114 2.820 -13.474 1.00 93.31 89 VAL A N 1
ATOM 681 C CA . VAL A 1 89 ? -0.605 3.733 -12.431 1.00 93.31 89 VAL A CA 1
ATOM 682 C C . VAL A 1 89 ? -1.981 4.285 -12.798 1.00 93.31 89 VAL A C 1
ATOM 684 O O . VAL A 1 89 ? -2.875 4.281 -11.953 1.00 93.31 89 VAL A O 1
ATOM 687 N N . GLU A 1 90 ? -2.170 4.716 -14.045 1.00 92.00 90 G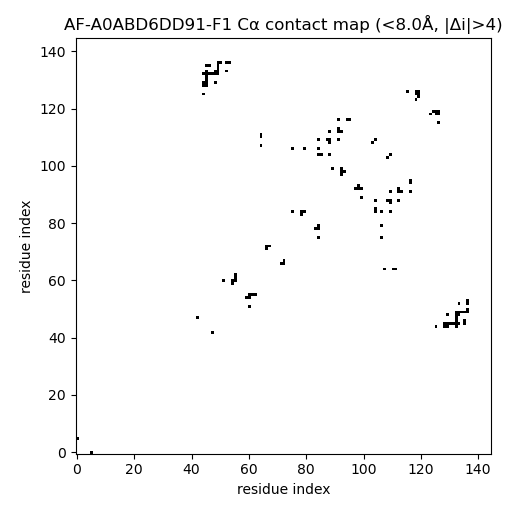LU A N 1
ATOM 688 C CA . GLU A 1 90 ? -3.456 5.205 -14.548 1.00 92.00 90 GLU A CA 1
ATOM 689 C C . GLU A 1 90 ? -4.538 4.121 -14.483 1.00 92.00 90 GLU A C 1
ATOM 691 O O . GLU A 1 90 ? -5.622 4.356 -13.948 1.00 92.00 90 GLU A O 1
ATOM 696 N N . ALA A 1 91 ? -4.229 2.905 -14.942 1.00 93.38 91 ALA A N 1
ATOM 697 C CA . ALA A 1 91 ? -5.146 1.775 -14.860 1.00 93.38 91 ALA A CA 1
ATOM 698 C C . ALA A 1 91 ? -5.561 1.486 -13.410 1.00 93.38 91 ALA A C 1
ATOM 700 O O . ALA A 1 91 ? -6.747 1.345 -13.128 1.00 93.38 91 ALA A O 1
ATOM 701 N N . ALA A 1 92 ? -4.609 1.469 -12.472 1.00 94.38 92 ALA A N 1
ATOM 702 C CA . ALA A 1 92 ? -4.906 1.227 -11.063 1.00 94.38 92 ALA A CA 1
ATOM 703 C C . ALA A 1 92 ? -5.741 2.354 -10.424 1.00 94.38 92 ALA A C 1
ATOM 705 O O . ALA A 1 92 ? -6.582 2.083 -9.567 1.00 94.38 92 ALA A O 1
ATOM 706 N N . HIS A 1 93 ? -5.540 3.608 -10.838 1.00 93.00 93 HIS A N 1
ATOM 707 C CA . HIS A 1 93 ? -6.383 4.734 -10.428 1.00 93.00 93 HIS A CA 1
ATOM 708 C C . HIS A 1 93 ? -7.831 4.566 -10.889 1.00 93.00 93 HIS A C 1
ATOM 710 O O . HIS A 1 93 ? -8.744 4.696 -10.074 1.00 93.00 93 HIS A O 1
ATOM 716 N N . ASN A 1 94 ? -8.020 4.205 -12.159 1.00 92.50 94 ASN A N 1
ATOM 717 C CA . ASN A 1 94 ? -9.338 3.949 -12.733 1.00 92.50 94 ASN A CA 1
ATOM 718 C C . ASN A 1 94 ? -10.041 2.778 -12.035 1.00 92.50 94 ASN A C 1
ATOM 720 O O . ASN A 1 94 ? -11.216 2.888 -11.701 1.00 92.50 94 ASN A O 1
ATOM 724 N N . THR A 1 95 ? -9.325 1.684 -11.753 1.00 93.81 95 THR A N 1
ATOM 725 C CA . THR A 1 95 ? -9.882 0.533 -11.021 1.00 93.81 95 THR A CA 1
ATOM 726 C C . THR A 1 95 ? -10.353 0.911 -9.619 1.00 93.81 95 THR A C 1
ATOM 728 O O . THR A 1 95 ? -11.370 0.410 -9.155 1.00 93.81 95 THR A O 1
ATOM 731 N N . LEU A 1 96 ? -9.626 1.795 -8.932 1.00 91.38 96 LEU A N 1
ATOM 732 C CA . LEU A 1 96 ? -9.964 2.222 -7.573 1.00 91.38 96 LEU A CA 1
ATOM 733 C C . LEU A 1 96 ? -10.979 3.375 -7.519 1.00 91.38 96 LEU A C 1
ATOM 735 O O . LEU A 1 96 ? -11.293 3.807 -6.409 1.00 91.38 96 LEU A O 1
ATOM 739 N N . ASP A 1 97 ? -11.430 3.889 -8.669 1.00 91.38 97 ASP A N 1
ATOM 740 C CA . ASP A 1 97 ? -12.237 5.112 -8.797 1.00 91.38 97 ASP A CA 1
ATOM 741 C C . ASP A 1 97 ? -11.622 6.293 -8.020 1.00 91.38 97 ASP A C 1
ATOM 743 O O . ASP A 1 97 ? -12.237 6.923 -7.157 1.00 91.38 97 ASP A O 1
ATOM 747 N N . ARG A 1 98 ? -10.323 6.534 -8.246 1.00 83.81 98 ARG A N 1
ATOM 748 C CA . ARG A 1 98 ? -9.563 7.594 -7.567 1.00 83.81 98 ARG A CA 1
ATOM 749 C C . ARG A 1 98 ? -8.881 8.509 -8.556 1.00 83.81 98 ARG A C 1
ATOM 751 O O . ARG A 1 98 ? -8.107 8.040 -9.387 1.00 83.81 98 ARG A O 1
ATOM 758 N N . ASP A 1 99 ? -9.018 9.809 -8.324 1.00 82.19 99 ASP A N 1
ATOM 759 C CA . ASP A 1 99 ? -8.261 10.817 -9.054 1.00 82.19 99 ASP A CA 1
ATOM 760 C C . ASP A 1 99 ? -6.751 10.572 -8.928 1.00 82.19 99 ASP A C 1
ATOM 762 O O . ASP A 1 99 ? -6.199 10.387 -7.834 1.00 82.19 99 ASP A O 1
ATOM 766 N N . GLY A 1 100 ? -6.090 10.536 -10.082 1.00 72.88 100 GLY A N 1
ATOM 767 C CA . GLY A 1 100 ? -4.642 10.462 -10.185 1.00 72.88 100 GLY A CA 1
ATOM 768 C C . GLY A 1 100 ? -4.002 11.830 -10.019 1.00 72.88 100 GLY A C 1
ATOM 769 O O . GLY A 1 100 ? -4.455 12.806 -10.611 1.00 72.88 100 GLY A O 1
ATOM 770 N N . ASP A 1 101 ? -2.908 11.893 -9.258 1.00 74.56 101 ASP A N 1
ATOM 771 C CA . ASP A 1 101 ? -1.987 13.024 -9.349 1.00 74.56 101 ASP A CA 1
ATOM 772 C C . ASP A 1 101 ? -0.916 12.700 -10.406 1.00 74.56 101 ASP A C 1
ATOM 774 O O . ASP A 1 101 ? -0.073 11.824 -10.158 1.00 74.56 101 ASP A O 1
ATOM 778 N N . PRO A 1 102 ? -0.903 13.391 -11.562 1.00 60.38 102 PRO A N 1
ATOM 779 C CA . PRO A 1 102 ? 0.088 13.166 -12.611 1.00 60.38 102 PRO A CA 1
ATOM 780 C C . PRO A 1 102 ? 1.529 13.454 -12.157 1.00 60.38 102 PRO A C 1
ATOM 782 O O . PRO A 1 102 ? 2.469 12.949 -12.768 1.00 60.38 102 PRO A O 1
ATOM 785 N N . GLY A 1 103 ? 1.733 14.206 -11.066 1.00 64.19 103 GLY A N 1
ATOM 786 C CA . GLY A 1 103 ? 3.051 14.424 -10.459 1.00 64.19 103 GLY A CA 1
ATOM 787 C C . GLY A 1 103 ? 3.587 13.235 -9.652 1.00 64.19 103 GLY A C 1
ATOM 788 O O . GLY A 1 103 ? 4.750 13.240 -9.249 1.00 64.19 103 GLY A O 1
ATOM 789 N N . SER A 1 104 ? 2.769 12.205 -9.421 1.00 68.50 104 SER A N 1
ATOM 790 C CA . SER A 1 104 ? 3.066 11.121 -8.480 1.00 68.50 104 SER A CA 1
ATOM 791 C C . SER A 1 104 ? 3.498 9.803 -9.134 1.00 68.50 104 SER A C 1
ATOM 793 O O . SER A 1 104 ? 3.476 8.772 -8.466 1.00 68.50 104 SER A O 1
ATOM 795 N N . LEU A 1 105 ? 3.934 9.808 -10.402 1.00 81.69 105 LEU A N 1
ATOM 796 C CA . LEU A 1 105 ? 4.366 8.621 -11.167 1.00 81.69 105 LEU A CA 1
ATOM 797 C C . LEU A 1 105 ? 5.685 8.012 -10.650 1.00 81.69 105 LEU A C 1
ATOM 799 O O . LEU A 1 105 ? 6.726 8.042 -11.302 1.00 81.69 105 LEU A O 1
ATOM 803 N N . THR A 1 106 ? 5.644 7.454 -9.446 1.00 87.81 106 THR A N 1
ATOM 804 C CA . THR A 1 106 ? 6.776 6.809 -8.781 1.00 87.81 106 THR A CA 1
ATOM 805 C C . THR A 1 106 ? 6.490 5.332 -8.554 1.00 87.81 106 THR A C 1
ATOM 807 O O . THR A 1 106 ? 5.332 4.920 -8.430 1.00 87.81 106 THR A O 1
ATOM 810 N N . ARG A 1 107 ? 7.553 4.533 -8.399 1.00 89.56 107 ARG A N 1
ATOM 811 C CA . ARG A 1 107 ? 7.455 3.129 -7.973 1.00 89.56 107 ARG A CA 1
ATOM 812 C C . ARG A 1 107 ? 6.572 2.950 -6.744 1.00 89.56 107 ARG A C 1
ATOM 814 O O . ARG A 1 107 ? 5.748 2.045 -6.695 1.00 89.56 107 ARG A O 1
ATOM 821 N N . ALA A 1 108 ? 6.757 3.821 -5.752 1.00 88.94 108 ALA A N 1
ATOM 822 C CA . ALA A 1 108 ? 6.031 3.765 -4.493 1.00 88.94 108 ALA A CA 1
ATOM 823 C C . ALA A 1 108 ? 4.532 4.002 -4.709 1.00 88.94 108 ALA A C 1
ATOM 825 O O . ALA A 1 108 ? 3.711 3.276 -4.151 1.00 88.94 108 ALA A O 1
ATOM 826 N N . THR A 1 109 ? 4.168 4.964 -5.560 1.00 89.19 109 THR A N 1
ATOM 827 C CA . THR A 1 109 ? 2.767 5.210 -5.918 1.00 89.19 109 THR A CA 1
ATOM 828 C C . THR A 1 109 ? 2.151 4.011 -6.621 1.00 89.19 109 THR A C 1
ATOM 830 O O . THR A 1 109 ? 1.077 3.573 -6.210 1.00 89.19 109 THR A O 1
ATOM 833 N N . ALA A 1 110 ? 2.842 3.446 -7.615 1.00 92.00 110 ALA A N 1
ATOM 834 C CA . ALA A 1 110 ? 2.376 2.266 -8.336 1.00 92.00 110 ALA A CA 1
ATOM 835 C C . ALA A 1 110 ? 2.142 1.086 -7.386 1.00 92.00 110 ALA A C 1
ATOM 837 O O . ALA A 1 110 ? 1.051 0.523 -7.357 1.00 92.00 110 ALA A O 1
ATOM 838 N N . LEU A 1 111 ? 3.122 0.768 -6.536 1.00 92.69 111 LEU A N 1
ATOM 839 C CA . LEU A 1 111 ? 3.003 -0.312 -5.558 1.00 92.69 111 LEU A CA 1
ATOM 840 C C . LEU A 1 111 ? 1.843 -0.082 -4.586 1.00 92.69 111 LEU A C 1
ATOM 842 O O . LEU A 1 111 ? 1.042 -0.980 -4.355 1.00 92.69 111 LEU A O 1
ATOM 846 N N . ARG A 1 112 ? 1.704 1.136 -4.057 1.00 91.62 112 ARG A N 1
ATOM 847 C CA . ARG A 1 112 ? 0.619 1.492 -3.137 1.00 91.62 112 ARG A CA 1
ATOM 848 C C . ARG A 1 112 ? -0.767 1.307 -3.769 1.00 91.62 112 ARG A C 1
ATOM 850 O O . ARG A 1 112 ? -1.704 0.939 -3.065 1.00 91.62 112 ARG A O 1
ATOM 857 N N . LEU A 1 113 ? -0.927 1.611 -5.057 1.00 93.94 113 LEU A N 1
ATOM 858 C CA . LEU A 1 113 ? -2.195 1.427 -5.771 1.00 93.94 113 LEU A CA 1
ATOM 859 C C . LEU A 1 113 ? -2.452 -0.051 -6.062 1.00 93.94 113 LEU A C 1
ATOM 861 O O . LEU A 1 113 ? -3.519 -0.555 -5.729 1.00 93.94 113 LEU A O 1
ATOM 865 N N . LEU A 1 114 ? -1.459 -0.753 -6.605 1.00 94.69 114 LEU A N 1
ATOM 866 C CA . LEU A 1 114 ? -1.580 -2.162 -6.975 1.00 94.69 114 LEU A CA 1
ATOM 867 C C . LEU A 1 114 ? -1.824 -3.068 -5.765 1.00 94.69 114 LEU A C 1
ATOM 869 O O . LEU A 1 114 ? -2.620 -3.992 -5.864 1.00 94.69 114 LEU A O 1
ATOM 873 N N . VAL A 1 115 ? -1.214 -2.779 -4.610 1.00 94.19 115 VAL A N 1
ATOM 874 C CA . VAL A 1 115 ? -1.508 -3.501 -3.360 1.00 94.19 115 VAL A CA 1
ATOM 875 C C . VAL A 1 115 ? -2.968 -3.310 -2.947 1.00 94.19 115 VAL A C 1
ATOM 877 O O . VAL A 1 115 ? -3.610 -4.273 -2.549 1.00 94.19 115 VAL A O 1
ATOM 880 N N . ARG A 1 116 ? -3.530 -2.100 -3.079 1.00 94.94 116 ARG A N 1
ATOM 881 C CA . ARG A 1 116 ? -4.952 -1.867 -2.769 1.00 94.94 116 ARG A CA 1
ATOM 882 C C . ARG A 1 116 ? -5.882 -2.580 -3.735 1.00 94.94 116 ARG A C 1
ATOM 884 O O . ARG A 1 116 ? -6.870 -3.138 -3.280 1.00 94.94 116 ARG A O 1
ATOM 891 N N . VAL A 1 117 ? -5.564 -2.558 -5.030 1.00 96.12 117 VAL A N 1
ATOM 892 C CA . VAL A 1 117 ? -6.311 -3.323 -6.038 1.00 96.12 117 VAL A CA 1
ATOM 893 C C . VAL A 1 117 ? -6.274 -4.806 -5.675 1.00 96.12 117 VAL A C 1
ATOM 895 O O . VAL A 1 117 ? -7.320 -5.411 -5.505 1.00 96.12 117 VAL A O 1
ATOM 898 N N . GLY A 1 118 ? -5.082 -5.371 -5.461 1.00 96.44 118 GLY A N 1
ATOM 899 C CA . GLY A 1 118 ? -4.927 -6.787 -5.128 1.00 96.44 118 GLY A CA 1
ATOM 900 C C . GLY A 1 118 ? -5.656 -7.197 -3.848 1.00 96.44 118 GLY A C 1
ATOM 901 O O . GLY A 1 118 ? -6.304 -8.234 -3.839 1.00 96.44 118 GLY A O 1
ATOM 902 N N . LEU A 1 119 ? -5.595 -6.384 -2.789 1.00 95.69 119 LEU A N 1
ATOM 903 C CA . LEU A 1 119 ? -6.333 -6.653 -1.552 1.00 95.69 119 LEU A CA 1
ATOM 904 C C . LEU A 1 119 ? -7.848 -6.604 -1.767 1.00 95.69 119 LEU A C 1
ATOM 906 O O . LEU A 1 119 ? -8.527 -7.510 -1.308 1.00 95.69 119 LEU A O 1
ATOM 910 N N . GLY A 1 120 ? -8.366 -5.609 -2.493 1.00 95.56 120 GLY A N 1
ATOM 911 C CA . GLY A 1 120 ? -9.801 -5.511 -2.781 1.00 95.56 120 GLY A CA 1
ATOM 912 C C . GLY A 1 120 ? -10.333 -6.663 -3.639 1.00 95.56 120 GLY A C 1
ATOM 913 O O . GLY A 1 120 ? -11.441 -7.129 -3.409 1.00 95.56 120 GLY A O 1
ATOM 914 N N . GLU A 1 121 ? -9.533 -7.160 -4.586 1.00 95.94 121 GLU A N 1
ATOM 915 C CA . GLU A 1 121 ? -9.884 -8.328 -5.409 1.00 95.94 121 GLU A CA 1
ATOM 916 C C . GLU A 1 121 ? -9.854 -9.644 -4.615 1.00 95.94 121 GLU A C 1
ATOM 918 O O . GLU A 1 121 ? -10.603 -10.571 -4.921 1.00 95.94 121 GLU A O 1
ATOM 923 N N . VAL A 1 122 ? -8.973 -9.752 -3.613 1.00 97.31 122 VAL A N 1
ATOM 924 C CA . VAL A 1 122 ? -8.891 -10.933 -2.741 1.00 97.31 122 VAL A CA 1
ATOM 925 C C . VAL A 1 122 ? -10.021 -10.927 -1.715 1.00 97.31 122 VAL A C 1
ATOM 927 O O . VAL A 1 122 ? -10.695 -11.945 -1.556 1.00 97.31 122 VAL A O 1
ATOM 930 N N . ASP A 1 123 ? -10.207 -9.807 -1.017 1.00 96.19 123 ASP A N 1
ATOM 931 C CA . ASP A 1 123 ? -11.236 -9.621 -0.000 1.00 96.19 123 ASP A CA 1
ATOM 932 C C . ASP A 1 123 ? -11.503 -8.122 0.240 1.00 96.19 123 ASP A C 1
ATOM 934 O O . ASP A 1 123 ? -10.700 -7.406 0.848 1.00 96.19 123 ASP A O 1
ATOM 938 N N . GLU A 1 124 ? -12.659 -7.638 -0.220 1.00 94.50 124 GLU A N 1
ATOM 939 C CA . GLU A 1 124 ? -13.061 -6.236 -0.069 1.00 94.50 124 GLU A CA 1
ATOM 940 C C . GLU A 1 124 ? -13.230 -5.831 1.405 1.00 94.50 124 GLU A C 1
ATOM 942 O O . GLU A 1 124 ? -12.926 -4.688 1.763 1.00 94.50 124 GLU A O 1
ATOM 947 N N . SER A 1 125 ? -13.613 -6.766 2.283 1.00 94.44 125 SER A N 1
ATOM 948 C CA . SER A 1 125 ? -13.860 -6.476 3.703 1.00 94.44 125 SER A CA 1
ATOM 949 C C . SER A 1 125 ? -12.597 -6.004 4.432 1.00 94.44 125 SER A C 1
ATOM 951 O O . SER A 1 125 ? -12.667 -5.126 5.288 1.00 94.44 125 SER A O 1
ATOM 953 N N . VAL A 1 126 ? -11.413 -6.464 4.012 1.00 95.12 126 VAL A N 1
ATOM 954 C CA . VAL A 1 126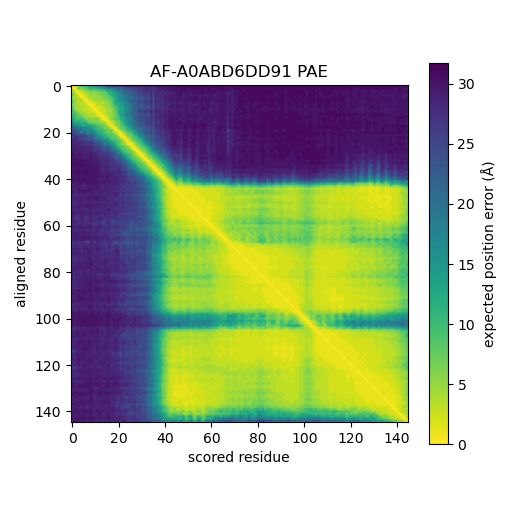 ? -10.117 -5.991 4.531 1.00 95.12 126 VAL A CA 1
ATOM 955 C C . VAL A 1 126 ? -9.922 -4.495 4.264 1.00 95.12 126 VAL A C 1
ATOM 957 O O . VAL A 1 126 ? -9.418 -3.755 5.112 1.00 95.12 126 VAL A O 1
ATOM 960 N N . ILE A 1 127 ? -10.324 -4.024 3.080 1.00 94.00 127 ILE A N 1
ATOM 961 C CA . ILE A 1 127 ? -10.240 -2.607 2.714 1.00 94.00 127 ILE A CA 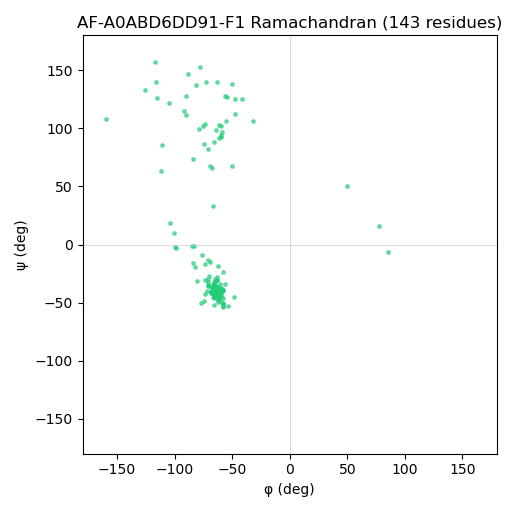1
ATOM 962 C C . ILE A 1 127 ? -11.272 -1.784 3.491 1.00 94.00 127 ILE A C 1
ATOM 964 O O . ILE A 1 127 ? -10.985 -0.636 3.835 1.00 94.00 127 ILE A O 1
ATOM 968 N N . GLU A 1 128 ? -12.451 -2.341 3.763 1.00 94.94 128 GLU A N 1
ATOM 969 C CA . GLU A 1 128 ? -13.480 -1.702 4.588 1.00 94.94 128 GLU A CA 1
ATOM 970 C C . GLU A 1 128 ? -13.022 -1.546 6.042 1.00 94.94 128 GLU A C 1
ATOM 972 O O . GLU A 1 128 ? -12.961 -0.416 6.524 1.00 94.94 128 GLU A O 1
ATOM 977 N N . SER A 1 129 ? -12.551 -2.615 6.689 1.00 95.88 129 SER A N 1
ATOM 978 C CA . SER A 1 129 ? -12.010 -2.550 8.055 1.00 95.88 129 SER A CA 1
ATOM 979 C C . SER A 1 129 ? -10.843 -1.566 8.172 1.00 95.88 129 SER A C 1
ATOM 981 O O . SER A 1 129 ? -10.766 -0.794 9.125 1.00 95.88 129 SER A O 1
ATOM 983 N N . ALA A 1 130 ? -9.955 -1.506 7.173 1.00 94.25 130 ALA A N 1
ATOM 984 C CA . ALA A 1 130 ? -8.873 -0.523 7.164 1.00 94.25 130 ALA A CA 1
ATOM 985 C C . ALA A 1 130 ? -9.376 0.933 7.044 1.00 94.25 130 ALA A C 1
ATOM 987 O O . ALA A 1 130 ? -8.751 1.853 7.583 1.00 94.25 130 ALA A O 1
ATOM 988 N N . LYS A 1 131 ? -10.493 1.179 6.337 1.00 94.75 131 LYS A N 1
ATOM 989 C CA . LYS A 1 131 ? -11.134 2.508 6.304 1.00 94.75 131 LYS A CA 1
ATOM 990 C C . LYS A 1 131 ? -11.723 2.852 7.669 1.00 94.75 131 LYS A C 1
ATOM 992 O O . LYS A 1 131 ? -11.552 3.992 8.103 1.00 94.75 131 LYS A O 1
ATOM 997 N N . ASP A 1 132 ? -12.364 1.892 8.328 1.00 96.31 132 ASP A N 1
ATOM 998 C CA . ASP A 1 132 ? -12.957 2.081 9.651 1.00 96.31 132 ASP A CA 1
ATOM 999 C C . ASP A 1 132 ? -11.885 2.383 10.700 1.00 96.31 132 ASP A C 1
ATOM 1001 O O . ASP A 1 132 ? -12.003 3.376 11.417 1.00 96.31 132 ASP A O 1
ATOM 1005 N N . GLY A 1 133 ? -10.775 1.638 10.706 1.00 95.00 133 GLY A N 1
ATOM 1006 C CA . GLY A 1 133 ? -9.645 1.898 11.605 1.00 95.00 133 GLY A CA 1
ATOM 1007 C C . GLY A 1 133 ? -9.051 3.295 11.422 1.00 95.00 133 GLY A C 1
ATOM 1008 O O . GLY A 1 133 ? -8.818 4.027 12.384 1.00 95.00 133 GLY A O 1
ATOM 1009 N N . LYS A 1 134 ? -8.919 3.754 10.170 1.00 94.31 134 LYS A N 1
ATOM 1010 C CA . LYS A 1 134 ? -8.515 5.140 9.895 1.00 94.31 134 LYS A CA 1
ATOM 1011 C C . LYS A 1 134 ? -9.507 6.163 10.470 1.00 94.31 134 LYS A C 1
ATOM 1013 O O . LYS A 1 134 ? -9.082 7.205 10.964 1.00 94.31 134 LYS A O 1
ATOM 1018 N N . GLN A 1 135 ? -10.815 5.922 10.370 1.00 94.94 135 GLN A N 1
ATOM 1019 C CA . GLN A 1 135 ? -11.825 6.834 10.927 1.00 94.94 135 GLN A CA 1
ATOM 1020 C C . GLN A 1 135 ? -11.793 6.867 12.456 1.00 94.94 135 GLN A C 1
ATOM 1022 O O . GLN A 1 135 ? -11.950 7.942 13.040 1.00 94.94 135 GLN A O 1
ATOM 1027 N N . GLN A 1 136 ? -11.554 5.723 13.101 1.00 93.81 136 GLN A N 1
ATOM 1028 C CA . GLN A 1 136 ? -11.375 5.639 14.550 1.00 93.81 136 GLN A CA 1
ATOM 1029 C C . GLN A 1 136 ? -10.184 6.493 15.004 1.00 93.81 136 GLN A C 1
ATOM 1031 O O . GLN A 1 136 ? -10.362 7.361 15.860 1.00 93.81 136 GLN A O 1
ATOM 1036 N N . HIS A 1 137 ? -9.024 6.342 14.350 1.00 93.81 137 HIS A N 1
ATOM 1037 C CA . HIS A 1 137 ? -7.833 7.168 14.598 1.00 93.81 137 HIS A CA 1
ATOM 1038 C C . HIS A 1 137 ? -8.131 8.671 14.499 1.00 93.81 137 HIS A C 1
ATOM 1040 O O . HIS A 1 137 ? -7.899 9.438 15.433 1.00 93.81 137 HIS A O 1
ATOM 1046 N N . LEU A 1 138 ? -8.735 9.104 13.387 1.00 93.38 138 LEU A N 1
ATOM 1047 C CA . LEU A 1 138 ? -9.059 10.519 13.163 1.00 93.38 138 LEU A CA 1
ATOM 1048 C C . LEU A 1 138 ? -10.055 11.072 14.192 1.00 93.38 138 LEU A C 1
ATOM 1050 O O . LEU A 1 138 ? -9.950 12.230 14.597 1.00 93.38 138 LEU A O 1
ATOM 1054 N N . THR A 1 139 ? -11.025 10.260 14.614 1.00 92.25 139 THR A N 1
ATOM 1055 C CA . THR A 1 139 ? -12.021 10.654 15.620 1.00 92.25 139 THR A CA 1
ATOM 1056 C C . THR A 1 139 ? -11.380 10.816 16.995 1.00 92.25 139 THR A C 1
ATOM 1058 O O . THR A 1 139 ? -11.665 11.797 17.682 1.00 92.25 139 THR A O 1
ATOM 1061 N N . LYS A 1 140 ? -10.479 9.899 17.375 1.00 87.88 140 LYS A N 1
ATOM 1062 C CA . LYS A 1 140 ? -9.684 9.987 18.606 1.00 87.88 140 LYS A CA 1
ATOM 1063 C C . LYS A 1 140 ? -8.865 11.277 18.623 1.00 87.88 140 LYS A C 1
ATOM 1065 O O . LYS A 1 140 ? -9.029 12.080 19.540 1.00 87.88 140 LYS A O 1
ATOM 1070 N N . GLN A 1 141 ? -8.121 11.547 17.551 1.00 85.44 141 GLN A N 1
ATOM 1071 C CA . GLN A 1 141 ? -7.307 12.759 17.420 1.00 85.44 141 GLN A CA 1
ATOM 1072 C C . GLN A 1 141 ? -8.144 14.048 17.517 1.00 85.44 141 GLN A C 1
ATOM 1074 O O . GLN A 1 141 ? -7.725 15.020 18.137 1.00 85.44 141 GLN A O 1
ATOM 1079 N N . ALA A 1 142 ? -9.354 14.065 16.945 1.00 81.75 142 ALA A N 1
ATOM 1080 C CA . ALA A 1 142 ? -10.261 15.210 17.036 1.00 81.75 142 ALA A CA 1
ATOM 1081 C C . ALA A 1 142 ? -10.847 15.421 18.445 1.00 81.75 142 ALA A C 1
ATOM 1083 O O . ALA A 1 142 ? -11.210 16.545 18.785 1.00 81.75 142 ALA A O 1
ATOM 1084 N N . SER A 1 143 ? -10.961 14.358 19.247 1.00 78.00 143 SER A N 1
ATOM 1085 C CA . SER A 1 143 ? -11.504 14.403 20.611 1.00 78.00 143 SER A CA 1
ATOM 1086 C C . SER A 1 143 ? -10.488 14.802 21.689 1.00 78.00 143 SER A C 1
ATOM 1088 O O . SER A 1 143 ? -10.890 15.161 22.792 1.00 78.00 143 SER A O 1
ATOM 1090 N N . GLU A 1 144 ? -9.188 14.754 21.380 1.00 71.50 144 GLU A N 1
ATOM 1091 C CA . GLU A 1 144 ?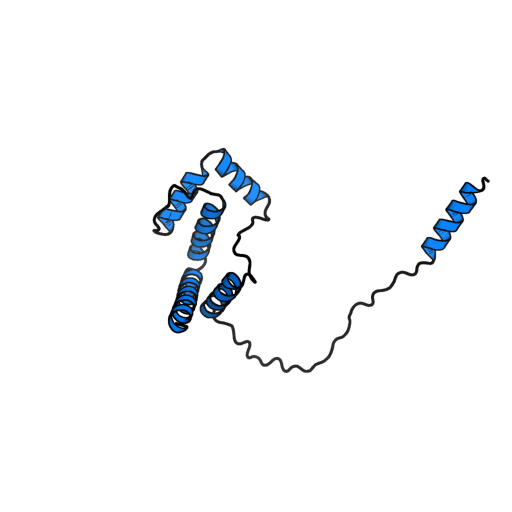 -8.096 15.139 22.289 1.00 71.50 144 GLU A CA 1
ATOM 1092 C C . GLU A 1 144 ? -7.811 16.661 22.312 1.00 71.50 144 GLU A C 1
ATOM 1094 O O . GLU A 1 144 ? -6.956 17.116 23.077 1.00 71.50 144 GLU A O 1
ATOM 1099 N N . PHE A 1 145 ? -8.546 17.452 21.518 1.00 49.09 145 PHE A N 1
ATOM 1100 C CA . PHE A 1 145 ? -8.537 18.926 21.509 1.00 49.09 145 PHE A CA 1
ATOM 1101 C C . PHE A 1 145 ? -9.671 19.534 22.346 1.00 49.09 145 PHE A C 1
ATOM 1103 O O . PHE A 1 145 ? -9.448 20.640 22.898 1.00 49.09 145 PHE A O 1
#

InterPro domains:
  IPR058428 Domain of unknown function DUF8115 [PF26424] (1-141)

Radius of gyration: 27.75 Å; Cα contacts (8 Å, |Δi|>4): 76; chains: 1; bounding box: 77×47×55 Å

Secondary structure (DSSP, 8-state):
--HHHHHHHHHHHHHTTS-------------------S------HHHHHHHHHHHHHHTSS--------HHHHHHHHHHHHHSTHHHHHHHHHHHTT----GGG-SHHHHHHHHHHHHHHHH-HHHHHHHHHHHHHHHHHHHHT-

Solvent-accessible surface area (backbone atoms only — not comparable to full-atom values): 8843 Å² total; per-residue (Å²): 136,56,75,67,60,57,51,54,55,52,52,56,54,55,60,73,66,60,70,78,76,75,74,71,73,88,80,67,82,72,81,69,84,64,77,78,64,92,65,77,75,74,74,51,63,23,59,56,43,20,54,50,51,54,33,39,75,73,65,77,43,86,89,78,87,80,81,89,46,69,66,59,48,50,49,55,53,47,27,59,75,72,55,52,43,52,58,54,38,52,51,40,24,62,75,66,75,42,91,76,63,86,90,50,84,40,72,67,47,40,51,59,41,49,53,51,52,52,43,44,74,75,41,49,64,62,57,50,33,46,52,50,5,50,51,52,39,54,51,53,63,65,70,77,111

pLDDT: mean 79.7, std 18.96, range [33.72, 97.31]

Mean predicted aligned error: 14.81 Å

Foldseek 3Di:
DDPVVVVVVVVVVVVVPPDPPPPPDPPPPPPPPPPPPVPPVVPQLLQVLLVVVVCVVVVNDDPADDDPDPVVVVVLVVCVVVVVLLVLLVVLCVLVVHDDDPVPSDPRSSVVSVVLSVCCVVPVVSVVSNVNSVVVNVVVVVVVD